Protein AF-A0A134A0D4-F1 (afdb_monomer)

Organism: NCBI:txid1379

Sequence (95 aa):
MISEKFKEYIFIDEENDIIKGRMVRYRFPNGYGASVIEGEDSYGLELLVLEFSESDYGDTATEFTDDVMGFIDDEELDEILERISRLGEDGKEDS

Foldseek 3Di:
DDQPVQNVQWPDWDQDPVQQWIWTWGAAPQQKTWIWIAHPNFLGIKIFIFGRPPHPRGDGPCQQDVDIDGPDDNVSVVVVRVQRNQQHPNGDRDD

Secondary structure (DSSP, 8-state):
---STTGGGEEEEEEETTTTEEEEEEE-TTSEEEEEEEETTSSSSEEEEEE-SS-TT-EE-TTT-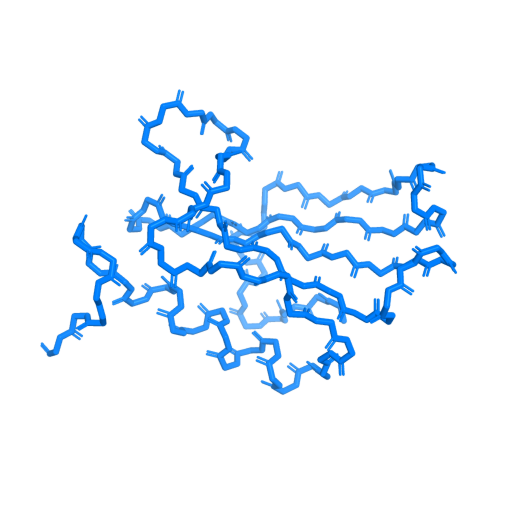SS-B-S--HHHHHHHHHHHTTB-TTSSBP-

Mean predicted aligned error: 4.56 Å

pLDDT: mean 88.36, std 11.0, range [56.12, 98.0]

Nearest PDB structures (foldseek):
  6icp-assembly1_B  TM=6.583E-01  e=6.231E+00  Pseudomonas putida
  5efv-assembly1_C  TM=5.276E-01  e=7.886E+00  Dubowvirus dv11
  6icp-assembly1_A-2  TM=5.247E-01  e=9.980E+00  Pseudomonas putida

Solvent-accessible surface area (backbone atoms only — not comparable to full-atom values): 5369 Å² total; per-residue (Å²): 128,81,50,79,91,53,50,87,32,51,80,43,80,44,79,35,80,88,3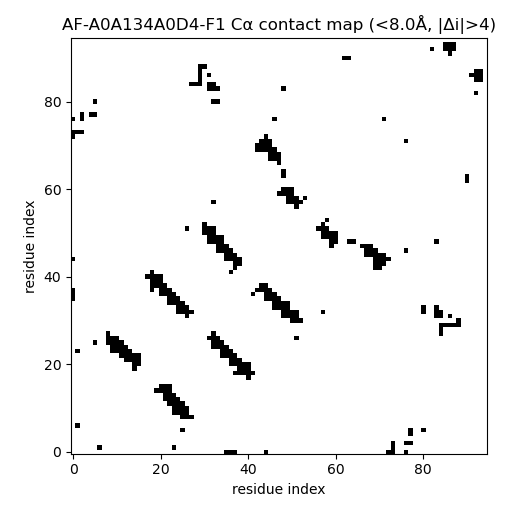7,57,28,41,39,38,29,38,54,41,95,63,42,28,28,33,44,33,37,39,29,80,73,44,59,46,36,28,41,35,55,24,30,46,87,90,35,98,86,42,43,76,35,63,91,73,46,92,63,73,47,54,62,50,51,66,67,54,47,47,54,50,53,53,50,50,64,39,28,38,95,84,63,41,72,67,127

Structure (mmCIF, N/CA/C/O backbone):
data_AF-A0A134A0D4-F1
#
_entry.id   AF-A0A134A0D4-F1
#
loop_
_atom_site.group_PDB
_atom_site.id
_atom_site.type_symbol
_atom_site.label_atom_id
_atom_site.label_alt_id
_atom_site.label_comp_id
_atom_site.label_asym_id
_atom_site.label_entity_id
_atom_site.label_seq_id
_atom_site.pdbx_PDB_ins_code
_atom_site.Cartn_x
_atom_site.Cartn_y
_atom_site.Cartn_z
_atom_site.occupancy
_atom_site.B_iso_or_equiv
_atom_site.auth_seq_id
_atom_site.auth_comp_id
_atom_site.auth_asym_id
_atom_site.auth_atom_id
_atom_site.pdbx_PDB_model_num
ATOM 1 N N . MET A 1 1 ? 2.588 -9.205 -3.862 1.00 84.81 1 MET A N 1
ATOM 2 C CA . MET A 1 1 ? 2.283 -7.810 -4.302 1.00 84.81 1 MET A CA 1
ATOM 3 C C . MET A 1 1 ? 0.833 -7.382 -4.065 1.00 84.81 1 MET A C 1
ATOM 5 O O . MET A 1 1 ? 0.625 -6.277 -3.579 1.00 84.81 1 MET A O 1
ATOM 9 N N . ILE A 1 2 ? -0.181 -8.170 -4.448 1.00 91.88 2 ILE A N 1
ATOM 10 C CA . ILE A 1 2 ? -1.588 -7.816 -4.182 1.00 91.88 2 ILE A CA 1
ATOM 11 C C . ILE A 1 2 ? -2.078 -8.557 -2.943 1.00 91.88 2 ILE A C 1
ATOM 13 O O . ILE A 1 2 ? -1.959 -9.777 -2.877 1.00 91.88 2 ILE A O 1
ATOM 17 N N . SER A 1 3 ? -2.693 -7.823 -2.019 1.00 95.06 3 SER A N 1
ATOM 18 C CA . SER A 1 3 ? -3.466 -8.404 -0.930 1.00 95.06 3 SER A CA 1
ATOM 19 C C . SER A 1 3 ? -4.841 -8.824 -1.443 1.00 95.06 3 SER A C 1
ATOM 21 O O . SER A 1 3 ? -5.669 -7.987 -1.812 1.00 95.06 3 SER A O 1
ATOM 23 N N . GLU A 1 4 ? -5.125 -10.127 -1.442 1.00 95.75 4 GLU A N 1
ATOM 24 C CA . GLU A 1 4 ? -6.468 -10.618 -1.776 1.00 95.75 4 GLU A CA 1
ATOM 25 C C . GLU A 1 4 ? -7.496 -10.244 -0.693 1.00 95.75 4 GLU A C 1
ATOM 27 O O . GLU A 1 4 ? -8.673 -10.069 -1.009 1.00 95.75 4 GLU A O 1
ATOM 32 N N . LYS A 1 5 ? -7.056 -10.050 0.560 1.00 96.19 5 LYS A N 1
ATOM 33 C CA . LYS A 1 5 ? -7.898 -9.593 1.678 1.00 96.19 5 LYS A CA 1
ATOM 34 C C . LYS A 1 5 ? -8.420 -8.173 1.460 1.00 96.19 5 LYS A C 1
ATOM 36 O O . LYS A 1 5 ? -9.565 -7.892 1.802 1.00 96.19 5 LYS A O 1
ATOM 41 N N . PHE A 1 6 ? -7.606 -7.296 0.873 1.00 97.50 6 PHE A N 1
ATOM 42 C CA . PHE A 1 6 ? -7.929 -5.877 0.690 1.00 97.50 6 PHE A CA 1
ATOM 43 C C . PHE A 1 6 ? -8.176 -5.476 -0.768 1.00 97.50 6 PHE A C 1
ATOM 45 O O . PHE A 1 6 ? -8.202 -4.291 -1.098 1.00 97.50 6 PHE A O 1
ATOM 52 N N . LYS A 1 7 ? -8.412 -6.449 -1.649 1.00 97.12 7 LYS A N 1
ATOM 53 C CA . LYS A 1 7 ? -8.588 -6.233 -3.091 1.00 97.12 7 LYS A CA 1
ATOM 54 C C . LYS A 1 7 ? -9.700 -5.247 -3.453 1.00 97.12 7 LYS A C 1
ATOM 56 O O . LYS A 1 7 ? -9.588 -4.543 -4.449 1.00 97.12 7 LYS A O 1
ATOM 61 N N . GLU A 1 8 ? -10.766 -5.182 -2.657 1.00 98.00 8 GLU A N 1
ATOM 62 C CA . GLU A 1 8 ? -11.882 -4.250 -2.882 1.00 98.00 8 GLU A CA 1
ATOM 63 C C . GLU A 1 8 ? -11.505 -2.775 -2.679 1.00 98.00 8 GLU A C 1
ATOM 65 O O . GLU A 1 8 ? -12.190 -1.894 -3.193 1.00 98.00 8 GLU A O 1
ATOM 70 N N . TYR A 1 9 ? -10.406 -2.511 -1.969 1.00 97.56 9 TYR A N 1
ATOM 71 C CA . TYR A 1 9 ? -9.899 -1.166 -1.697 1.00 97.56 9 TYR A CA 1
ATOM 72 C C . TYR A 1 9 ? -8.892 -0.690 -2.748 1.00 97.56 9 TYR A C 1
ATOM 74 O O . TYR A 1 9 ? -8.400 0.436 -2.658 1.00 97.56 9 TYR A O 1
ATOM 82 N N . ILE A 1 10 ? -8.572 -1.526 -3.741 1.00 97.88 10 ILE A N 1
ATOM 83 C CA . ILE A 1 10 ? -7.696 -1.149 -4.848 1.00 97.88 10 ILE A CA 1
ATOM 84 C C . ILE A 1 10 ? -8.439 -0.180 -5.763 1.00 97.88 10 ILE A C 1
ATOM 86 O O . ILE A 1 10 ? -9.506 -0.496 -6.291 1.00 97.88 10 ILE A O 1
ATOM 90 N N . PHE A 1 11 ? -7.840 0.985 -5.995 1.00 96.38 11 PHE A N 1
ATOM 91 C CA . PHE A 1 11 ? -8.368 1.983 -6.931 1.00 96.38 11 PHE A CA 1
ATOM 92 C C . PHE A 1 11 ? -7.392 2.322 -8.065 1.00 96.38 11 PHE A C 1
ATOM 94 O O . PHE A 1 11 ? -7.814 2.879 -9.077 1.00 96.38 11 PHE A O 1
ATOM 101 N N . ILE A 1 12 ? -6.114 1.952 -7.924 1.00 96.31 12 ILE A N 1
ATOM 102 C CA . ILE A 1 12 ? -5.102 2.001 -8.985 1.00 96.31 12 ILE A CA 1
ATOM 103 C C . ILE A 1 12 ? -4.372 0.664 -9.015 1.00 96.31 12 ILE A C 1
ATOM 105 O O . ILE A 1 12 ? -3.962 0.152 -7.974 1.00 96.31 12 ILE A O 1
ATOM 109 N N . ASP A 1 13 ? -4.208 0.129 -10.217 1.00 96.88 13 ASP A N 1
ATOM 110 C CA . ASP A 1 13 ? -3.468 -1.092 -10.504 1.00 96.88 13 ASP A CA 1
ATOM 111 C C . ASP A 1 13 ? -2.906 -0.975 -11.925 1.00 96.88 13 ASP A C 1
ATOM 113 O O . ASP A 1 13 ? -3.636 -1.135 -12.906 1.00 96.88 13 ASP A O 1
ATOM 117 N N . GLU A 1 14 ? -1.633 -0.599 -12.036 1.00 95.94 14 GLU A N 1
ATOM 118 C CA . GLU A 1 14 ? -1.010 -0.282 -13.320 1.00 95.94 14 GLU A CA 1
ATOM 119 C C . GLU A 1 14 ? 0.466 -0.677 -13.384 1.00 95.94 14 GLU A C 1
ATOM 121 O O . GLU A 1 14 ? 1.167 -0.765 -12.373 1.00 95.94 14 GLU A O 1
ATOM 126 N N . GLU A 1 15 ? 0.947 -0.908 -14.605 1.00 96.31 15 GLU A N 1
ATOM 127 C CA . GLU A 1 15 ? 2.380 -0.980 -14.875 1.00 96.31 15 GLU A CA 1
ATOM 128 C C . GLU A 1 15 ? 2.995 0.420 -14.786 1.00 96.31 15 GLU A C 1
ATOM 130 O O . GLU A 1 15 ? 2.382 1.417 -15.170 1.00 96.31 15 GLU A O 1
ATOM 135 N N . ASN A 1 16 ? 4.222 0.496 -14.283 1.00 92.81 16 ASN A N 1
ATOM 136 C CA . ASN A 1 16 ? 4.935 1.743 -14.088 1.00 92.81 16 ASN A CA 1
ATOM 137 C C . ASN A 1 16 ? 6.346 1.648 -14.681 1.00 92.81 16 ASN A C 1
ATOM 139 O O . ASN A 1 16 ? 7.188 0.874 -14.220 1.00 92.81 16 ASN A O 1
ATOM 143 N N . ASP A 1 17 ? 6.602 2.475 -15.696 1.00 92.88 17 ASP A N 1
ATOM 144 C CA . ASP A 1 17 ? 7.866 2.489 -16.440 1.00 92.88 17 ASP A CA 1
ATOM 145 C C . ASP A 1 17 ? 9.063 2.962 -15.603 1.00 92.88 17 ASP A C 1
ATOM 147 O O . ASP A 1 17 ? 10.197 2.578 -15.888 1.00 92.88 17 ASP A O 1
ATOM 151 N N . ILE A 1 18 ? 8.840 3.797 -14.579 1.00 88.62 18 ILE A N 1
ATOM 152 C CA . ILE A 1 18 ? 9.924 4.362 -13.758 1.00 88.62 18 ILE A CA 1
ATOM 153 C C . ILE A 1 18 ? 10.570 3.265 -12.917 1.00 88.62 18 ILE A C 1
ATOM 155 O O . ILE A 1 18 ? 11.792 3.199 -12.841 1.00 88.62 18 ILE A O 1
ATOM 159 N N . ILE A 1 19 ? 9.750 2.402 -12.316 1.00 90.06 19 ILE A N 1
ATOM 160 C CA . ILE A 1 19 ? 10.218 1.272 -11.502 1.00 90.06 19 ILE A CA 1
ATOM 161 C C . ILE A 1 19 ? 10.399 -0.015 -12.320 1.00 90.06 19 ILE A C 1
ATOM 163 O O . ILE A 1 19 ? 10.825 -1.026 -11.766 1.00 90.06 19 ILE A O 1
ATOM 167 N N . LYS A 1 20 ? 10.047 0.006 -13.617 1.00 94.19 20 LYS A N 1
ATOM 168 C CA . LYS A 1 20 ? 9.951 -1.171 -14.500 1.00 94.19 20 LYS A CA 1
ATOM 169 C C . LYS A 1 20 ? 9.213 -2.324 -13.823 1.00 94.19 20 LYS A C 1
ATOM 171 O O . LYS A 1 20 ? 9.741 -3.419 -13.633 1.00 94.19 20 LYS A O 1
ATOM 176 N N . GLY A 1 21 ? 8.002 -2.030 -13.381 1.00 94.88 21 GLY A N 1
ATOM 177 C CA . GLY A 1 21 ? 7.260 -2.915 -12.502 1.00 94.88 21 GLY A CA 1
ATOM 178 C C . GLY A 1 21 ? 5.796 -2.547 -12.441 1.00 94.88 21 GLY A C 1
ATOM 179 O O . GLY A 1 21 ? 5.254 -1.940 -13.363 1.00 94.88 21 GLY A O 1
ATOM 180 N N . ARG A 1 22 ? 5.150 -2.904 -11.340 1.00 95.88 22 ARG A N 1
ATOM 181 C CA . ARG A 1 22 ? 3.729 -2.654 -11.123 1.00 95.88 22 ARG A CA 1
ATOM 182 C C . ARG A 1 22 ? 3.521 -1.882 -9.831 1.00 95.88 22 ARG A C 1
ATOM 184 O O . ARG A 1 22 ? 4.238 -2.075 -8.852 1.00 95.88 22 ARG A O 1
ATOM 191 N N . MET A 1 23 ? 2.538 -0.993 -9.867 1.00 95.75 23 MET A N 1
ATOM 192 C CA . MET A 1 23 ? 2.088 -0.180 -8.749 1.00 95.75 23 MET A CA 1
ATOM 193 C C . MET A 1 23 ? 0.622 -0.488 -8.468 1.00 95.75 23 MET A C 1
ATOM 195 O O . MET A 1 23 ? -0.212 -0.483 -9.372 1.00 95.75 23 MET A O 1
ATOM 199 N N . VAL A 1 24 ? 0.306 -0.708 -7.197 1.00 97.00 24 VAL A N 1
ATOM 200 C CA . VAL A 1 24 ? -1.051 -0.921 -6.701 1.00 97.00 24 VAL A CA 1
ATOM 201 C C . VAL A 1 24 ? -1.310 0.079 -5.586 1.00 97.00 24 VAL A C 1
ATO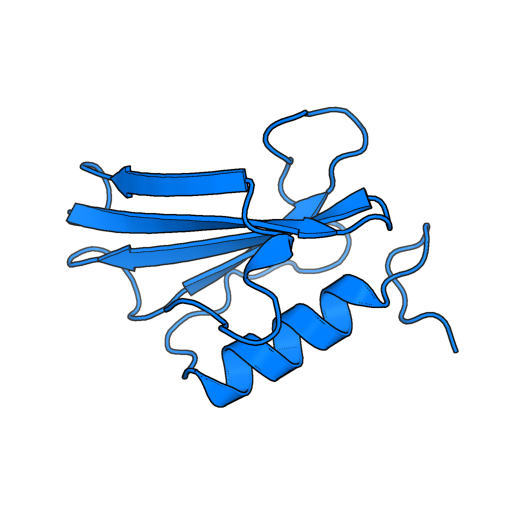M 203 O O . VAL A 1 24 ? -0.509 0.187 -4.659 1.00 97.00 24 VAL A O 1
ATOM 206 N N . ARG A 1 25 ? -2.425 0.811 -5.649 1.00 96.94 25 ARG A N 1
ATOM 207 C CA . ARG A 1 25 ? -2.839 1.698 -4.555 1.00 96.94 25 ARG A CA 1
ATOM 208 C C . ARG A 1 25 ? -4.143 1.256 -3.926 1.00 96.94 25 ARG A C 1
ATOM 210 O O . ARG A 1 25 ? -5.138 1.035 -4.619 1.00 96.94 25 ARG A O 1
ATOM 217 N N . TYR A 1 26 ? -4.120 1.211 -2.601 1.00 97.44 26 TYR A N 1
ATOM 218 C CA . TYR A 1 26 ? -5.258 0.928 -1.740 1.00 97.44 26 TYR A CA 1
ATOM 219 C C . TYR A 1 26 ? -5.752 2.233 -1.124 1.00 97.44 26 TYR A C 1
ATOM 221 O O . TYR A 1 26 ? -4.936 3.067 -0.728 1.00 97.44 26 TYR A O 1
ATOM 229 N N . ARG A 1 27 ? -7.070 2.402 -1.019 1.00 97.06 27 ARG A N 1
ATOM 230 C CA . ARG A 1 27 ? -7.712 3.512 -0.306 1.00 97.06 27 ARG A CA 1
ATOM 231 C C . ARG A 1 27 ? -8.792 2.963 0.615 1.00 97.06 27 ARG A C 1
ATOM 233 O O . ARG A 1 27 ? -9.772 2.383 0.152 1.00 97.06 27 ARG A O 1
ATOM 240 N N . PHE A 1 28 ? -8.619 3.167 1.912 1.00 96.00 28 PHE A N 1
ATOM 241 C CA . PHE A 1 28 ? -9.563 2.746 2.936 1.00 96.00 28 PHE A CA 1
ATOM 242 C C . PHE A 1 28 ? -10.554 3.870 3.289 1.00 96.00 28 PHE A C 1
ATOM 244 O O . PHE A 1 28 ? -10.281 5.053 3.058 1.00 96.00 28 PHE A O 1
ATOM 251 N N . PRO A 1 29 ? -11.721 3.534 3.875 1.00 94.62 29 PRO A N 1
ATOM 252 C CA . PRO A 1 29 ? -12.734 4.523 4.247 1.00 94.62 29 PRO A CA 1
ATOM 253 C C . PRO A 1 29 ? -12.304 5.496 5.35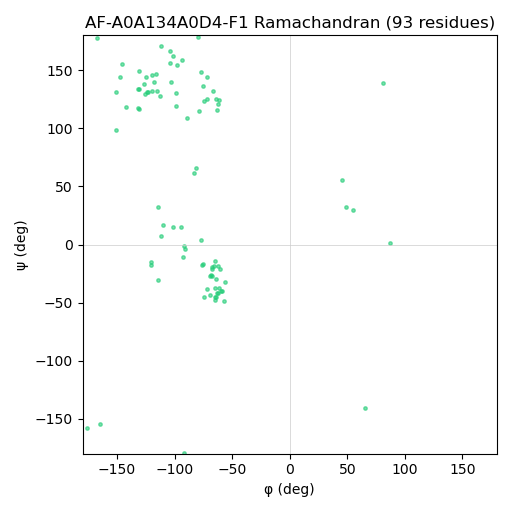1 1.00 94.62 29 PRO A C 1
ATOM 255 O O . PRO A 1 29 ? -12.928 6.543 5.496 1.00 94.62 29 PRO A O 1
ATOM 258 N N . ASN A 1 30 ? -11.264 5.164 6.121 1.00 92.44 30 ASN A N 1
ATOM 259 C CA . ASN A 1 30 ? -10.722 6.004 7.193 1.00 92.44 30 ASN A CA 1
ATOM 260 C C . ASN A 1 30 ? -9.854 7.170 6.682 1.00 92.44 30 ASN A C 1
ATOM 262 O O . ASN A 1 30 ? -9.279 7.891 7.486 1.00 92.44 30 ASN A O 1
ATOM 266 N N . GLY A 1 31 ? -9.742 7.356 5.363 1.00 92.88 31 GLY A N 1
ATOM 267 C CA . GLY A 1 31 ? -8.943 8.431 4.774 1.00 92.88 31 GLY A CA 1
ATOM 268 C C . GLY A 1 31 ? -7.473 8.075 4.562 1.00 92.88 31 GLY A C 1
ATOM 269 O O . GLY A 1 31 ? -6.745 8.899 4.019 1.00 92.88 31 GLY A O 1
ATOM 270 N N . TYR A 1 32 ? -7.052 6.852 4.898 1.00 93.81 32 TYR A N 1
ATOM 271 C CA . TYR A 1 32 ? -5.694 6.360 4.673 1.00 93.81 32 TYR A CA 1
ATOM 272 C C . TYR A 1 32 ? -5.645 5.251 3.627 1.00 93.81 32 TYR A C 1
ATOM 274 O O . TYR A 1 32 ? -6.658 4.715 3.177 1.00 93.81 32 TYR A O 1
ATOM 282 N N . GLY A 1 33 ? -4.438 4.886 3.225 1.00 95.12 33 GLY A N 1
ATOM 283 C CA . GLY A 1 33 ? -4.198 3.780 2.319 1.00 95.12 33 GLY A CA 1
ATOM 284 C C . GLY A 1 33 ? -2.717 3.536 2.110 1.00 95.12 33 GLY A C 1
ATOM 285 O O . GLY A 1 33 ? -1.889 3.918 2.936 1.00 95.12 33 GLY A O 1
ATOM 286 N N . ALA A 1 34 ? -2.380 2.887 1.003 1.00 95.50 34 ALA A N 1
ATOM 287 C CA . ALA A 1 34 ? -1.000 2.543 0.702 1.00 95.50 34 ALA A CA 1
ATOM 288 C C . ALA A 1 34 ? -0.729 2.557 -0.800 1.00 95.50 34 ALA A C 1
ATOM 290 O O . ALA A 1 34 ? -1.579 2.140 -1.588 1.00 95.50 34 ALA A O 1
ATOM 291 N N . SER A 1 35 ? 0.475 2.980 -1.179 1.00 95.19 35 SER A N 1
ATOM 292 C CA . SER A 1 35 ? 1.075 2.704 -2.481 1.00 95.19 35 SER A CA 1
ATOM 293 C C . SER A 1 35 ? 2.028 1.529 -2.328 1.00 95.19 35 SER A C 1
ATOM 295 O O . SER A 1 35 ? 2.999 1.622 -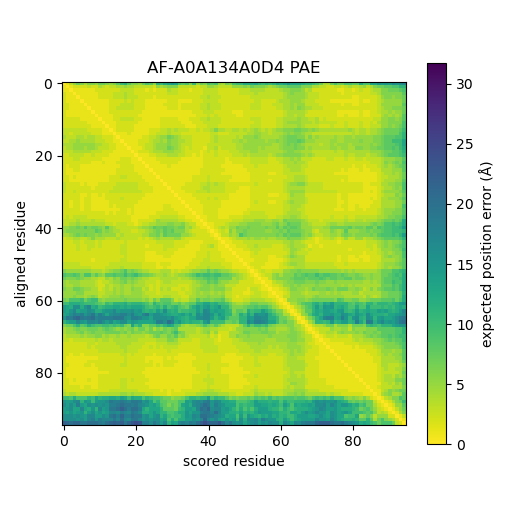1.584 1.00 95.19 35 SER A O 1
ATOM 297 N N . VAL A 1 36 ? 1.755 0.447 -3.045 1.00 95.94 36 VAL A N 1
ATOM 298 C CA . VAL A 1 36 ? 2.554 -0.777 -3.055 1.00 95.94 36 VAL A CA 1
ATOM 299 C C . VAL A 1 36 ? 3.190 -0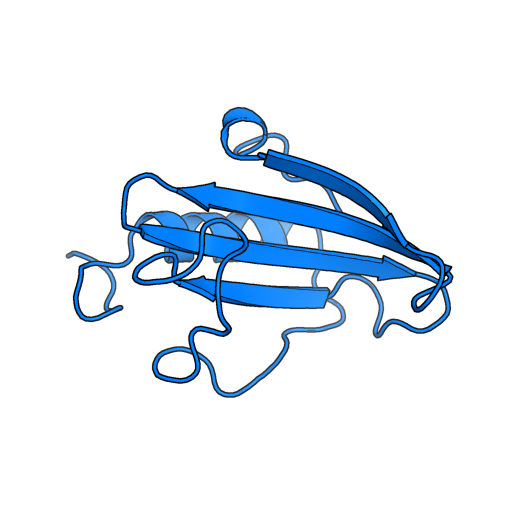.921 -4.427 1.00 95.94 36 VAL A C 1
ATOM 301 O O . VAL A 1 36 ? 2.492 -0.838 -5.438 1.00 95.94 36 VAL A O 1
ATOM 304 N N . ILE A 1 37 ? 4.503 -1.108 -4.479 1.00 95.25 37 ILE A N 1
ATOM 305 C CA . ILE A 1 37 ? 5.247 -1.241 -5.731 1.00 95.25 37 ILE A CA 1
ATOM 306 C C . ILE A 1 37 ? 6.159 -2.460 -5.700 1.00 95.25 37 ILE A C 1
ATOM 308 O O . ILE A 1 37 ? 6.679 -2.831 -4.656 1.00 95.25 37 ILE A O 1
ATOM 312 N N . GLU A 1 38 ? 6.383 -3.060 -6.860 1.00 95.31 38 GLU A N 1
ATOM 313 C CA . GLU A 1 38 ? 7.460 -4.029 -7.065 1.00 95.31 38 GLU A CA 1
ATOM 314 C C . GLU A 1 38 ? 7.894 -3.964 -8.533 1.00 95.31 38 GLU A C 1
ATOM 316 O O . GLU A 1 38 ? 7.060 -3.957 -9.445 1.00 95.31 38 GLU A O 1
ATOM 321 N N . GLY A 1 39 ? 9.201 -3.871 -8.761 1.00 93.38 39 GLY A N 1
ATOM 322 C CA . GLY A 1 39 ? 9.809 -3.704 -10.074 1.00 93.38 39 GLY A CA 1
ATOM 323 C C . GLY A 1 39 ? 11.316 -3.942 -10.051 1.00 93.38 39 GLY A C 1
ATOM 324 O O . GLY A 1 39 ? 11.908 -4.211 -9.010 1.00 93.38 39 GLY A O 1
ATOM 325 N N . GLU A 1 40 ? 11.961 -3.865 -11.214 1.00 91.75 40 GLU A N 1
ATOM 326 C CA . GLU A 1 40 ? 13.410 -4.106 -11.312 1.00 91.75 40 GLU A CA 1
ATOM 327 C C . GLU A 1 40 ? 14.245 -3.077 -10.534 1.00 91.75 40 GLU A C 1
ATOM 329 O O . GLU A 1 40 ? 15.332 -3.402 -10.059 1.00 91.75 40 GLU A O 1
ATOM 334 N N . ASP A 1 41 ? 13.737 -1.848 -10.414 1.00 86.12 41 ASP A N 1
ATOM 335 C CA . ASP A 1 41 ? 14.411 -0.736 -9.737 1.00 86.12 41 ASP A CA 1
ATOM 336 C C . ASP A 1 41 ? 13.860 -0.487 -8.309 1.00 86.12 41 ASP A C 1
ATOM 338 O O . ASP A 1 41 ? 14.124 0.567 -7.729 1.00 86.12 41 ASP A O 1
ATOM 342 N N . SER A 1 42 ? 13.101 -1.440 -7.742 1.00 84.62 42 SER A N 1
ATOM 343 C CA . SER A 1 42 ? 12.551 -1.389 -6.377 1.00 84.62 42 SER A CA 1
ATOM 344 C C . SER A 1 42 ? 13.361 -2.241 -5.389 1.00 84.62 42 SER A C 1
ATOM 346 O O . SER A 1 42 ? 14.111 -3.147 -5.765 1.00 84.62 42 SER A O 1
ATOM 348 N N . TYR A 1 43 ? 13.188 -1.999 -4.091 1.00 83.31 43 TYR A N 1
ATOM 349 C CA . TYR A 1 43 ? 13.728 -2.857 -3.029 1.00 83.31 43 TYR A CA 1
ATOM 350 C C . TYR A 1 43 ? 12.811 -4.059 -2.764 1.00 83.31 43 TYR A C 1
ATOM 352 O O . TYR A 1 43 ? 12.266 -4.216 -1.676 1.00 83.31 43 TYR A O 1
ATOM 360 N N . GLY A 1 44 ? 12.610 -4.911 -3.775 1.00 90.38 44 GLY A N 1
ATOM 361 C CA . GLY A 1 44 ? 11.588 -5.960 -3.719 1.00 90.38 44 GLY A CA 1
ATOM 362 C C . GLY A 1 44 ? 10.185 -5.353 -3.661 1.00 90.38 44 GLY A C 1
ATOM 363 O O . GLY A 1 44 ? 9.923 -4.352 -4.329 1.00 90.38 44 GLY A O 1
ATOM 364 N N . LEU A 1 45 ? 9.289 -5.942 -2.870 1.00 93.19 45 LEU A N 1
ATOM 365 C CA . LEU A 1 45 ? 7.991 -5.339 -2.590 1.00 93.19 45 LEU A CA 1
ATOM 366 C C . LEU A 1 45 ? 8.170 -4.176 -1.611 1.00 93.19 45 LEU A C 1
ATOM 368 O O . LEU A 1 45 ? 8.714 -4.358 -0.521 1.00 93.19 45 LEU A O 1
ATOM 372 N N . GLU A 1 46 ? 7.720 -2.989 -2.009 1.00 93.62 46 GLU A N 1
ATOM 373 C CA . GLU A 1 46 ? 7.788 -1.777 -1.197 1.00 93.62 46 GLU A CA 1
ATOM 374 C C . GLU A 1 46 ? 6.397 -1.212 -0.920 1.00 93.62 46 GLU A C 1
ATOM 376 O O . GLU A 1 46 ? 5.509 -1.273 -1.774 1.00 93.62 46 GLU A O 1
ATOM 381 N N . LEU A 1 47 ? 6.220 -0.619 0.260 1.00 93.75 47 LEU A N 1
ATOM 382 C CA . LEU A 1 47 ? 4.983 0.017 0.692 1.00 93.75 47 LEU A CA 1
ATOM 383 C C . LEU A 1 47 ? 5.250 1.417 1.250 1.00 93.75 47 LEU A C 1
ATOM 385 O O . LEU A 1 47 ? 6.127 1.620 2.090 1.00 93.75 47 LEU A O 1
ATOM 389 N N . LEU A 1 48 ? 4.426 2.370 0.815 1.00 93.25 48 LEU A N 1
ATOM 390 C CA . LEU A 1 48 ? 4.345 3.724 1.356 1.00 93.25 48 LEU A CA 1
ATOM 391 C C . LEU A 1 48 ? 2.918 4.022 1.823 1.00 93.25 48 LEU A C 1
ATOM 393 O O . LEU A 1 48 ? 1.971 3.800 1.067 1.00 93.25 48 LEU A O 1
ATOM 397 N N . VAL A 1 49 ? 2.757 4.548 3.039 1.00 93.62 49 VAL A N 1
ATOM 398 C CA . VAL A 1 49 ? 1.444 4.943 3.574 1.00 93.62 49 VAL A CA 1
ATOM 399 C C . VAL A 1 49 ? 0.978 6.247 2.930 1.00 93.62 49 VAL A C 1
ATOM 401 O O . VAL A 1 49 ? 1.750 7.197 2.778 1.00 93.62 49 VAL A O 1
ATOM 404 N N . LEU A 1 50 ? -0.299 6.285 2.557 1.00 93.50 50 LEU A N 1
ATOM 405 C CA . LEU A 1 50 ? -0.950 7.432 1.933 1.00 93.50 50 LEU A CA 1
ATOM 406 C C . LEU A 1 50 ? -2.059 7.993 2.822 1.00 93.50 50 LEU A C 1
ATOM 408 O O . LEU A 1 50 ? -2.772 7.232 3.478 1.00 93.50 50 LEU A O 1
ATOM 412 N N . GLU A 1 51 ? -2.250 9.305 2.761 1.00 92.81 51 GLU A N 1
ATOM 413 C CA . GLU A 1 51 ? -3.387 10.032 3.322 1.00 92.81 51 GLU A CA 1
ATOM 414 C C . GLU A 1 51 ? -4.170 10.723 2.196 1.00 92.81 51 GLU A C 1
ATOM 416 O O . GLU A 1 51 ? -3.594 11.260 1.251 1.00 92.81 51 GLU A O 1
ATOM 421 N N . PHE A 1 52 ? -5.498 10.704 2.282 1.00 92.31 52 PHE A N 1
ATOM 422 C CA . PHE A 1 52 ? -6.422 11.191 1.254 1.00 92.31 52 PHE A CA 1
ATOM 423 C C . PHE A 1 52 ? -7.237 12.410 1.716 1.00 92.31 52 PHE A C 1
ATOM 425 O O . PHE A 1 52 ? -8.399 12.559 1.326 1.00 92.31 52 PHE A O 1
ATOM 432 N N . SER A 1 53 ? -6.660 13.267 2.562 1.00 86.31 53 SER A N 1
ATOM 433 C CA . SER A 1 53 ? -7.316 14.480 3.072 1.00 86.31 53 SER A CA 1
ATOM 434 C C . SER A 1 53 ? -7.448 15.578 2.010 1.00 86.31 53 SER A C 1
ATOM 436 O O . SER A 1 53 ? -8.497 16.220 1.929 1.00 86.31 53 SER A O 1
ATOM 438 N N . GLU A 1 54 ? -6.436 15.754 1.153 1.00 84.44 54 GLU A N 1
ATOM 439 C CA . GLU A 1 54 ? -6.413 16.802 0.115 1.00 84.44 54 GLU A CA 1
ATOM 440 C C . GLU A 1 54 ? -6.294 16.271 -1.329 1.00 84.44 54 GLU A C 1
ATOM 442 O O . GLU A 1 54 ? -6.624 16.988 -2.277 1.00 84.44 54 GLU A O 1
ATOM 447 N N . SER A 1 55 ? -5.874 15.014 -1.514 1.00 88.19 55 SER A N 1
ATOM 448 C CA . SER A 1 55 ? -5.582 14.412 -2.822 1.00 88.19 55 SER A CA 1
ATOM 449 C C . SER A 1 55 ? -6.388 13.138 -3.073 1.00 88.19 55 SER A C 1
ATOM 451 O O . SER A 1 55 ? -6.378 12.204 -2.273 1.00 88.19 55 SER A O 1
ATOM 453 N N . ASP A 1 56 ? -7.024 13.045 -4.245 1.00 86.62 56 ASP A N 1
ATOM 454 C CA . ASP A 1 56 ? -7.695 11.817 -4.699 1.00 86.62 56 ASP A CA 1
ATOM 455 C C . ASP A 1 56 ? -6.718 10.673 -5.005 1.00 86.62 56 ASP A C 1
ATOM 457 O O . ASP A 1 56 ? -7.109 9.504 -5.000 1.00 86.62 56 ASP A O 1
ATOM 461 N N . TYR A 1 57 ? -5.449 11.007 -5.254 1.00 87.31 57 TYR A N 1
ATOM 462 C CA . TYR A 1 57 ? -4.372 10.051 -5.507 1.00 87.31 57 TYR A CA 1
ATOM 463 C C . TYR A 1 57 ? -3.609 9.660 -4.234 1.00 87.31 57 TYR A C 1
ATOM 465 O O . TYR A 1 57 ? -2.847 8.689 -4.277 1.00 87.31 57 TYR A O 1
ATOM 473 N N . GLY A 1 58 ? -3.851 10.369 -3.129 1.00 89.50 58 GLY A N 1
ATOM 474 C CA . GLY A 1 58 ? -3.155 10.226 -1.858 1.00 89.50 58 GLY A CA 1
ATOM 475 C C . GLY A 1 58 ? -1.818 10.966 -1.843 1.00 89.50 58 GLY A C 1
ATOM 476 O O . GLY A 1 58 ? -1.072 10.933 -2.825 1.00 89.50 58 GLY A O 1
ATOM 477 N N . ASP A 1 59 ? -1.527 11.618 -0.724 1.00 89.69 59 ASP A N 1
ATOM 478 C CA . ASP A 1 59 ? -0.227 12.209 -0.410 1.00 89.69 59 ASP A CA 1
ATOM 479 C C . ASP A 1 59 ? 0.507 11.334 0.607 1.00 89.69 59 ASP A C 1
ATOM 481 O O . ASP A 1 59 ? -0.108 10.549 1.332 1.00 89.69 59 ASP A O 1
ATOM 485 N N . THR A 1 60 ? 1.836 11.428 0.649 1.00 87.50 60 THR A N 1
ATOM 486 C CA . THR A 1 60 ? 2.627 10.661 1.614 1.00 87.50 60 THR A CA 1
ATOM 487 C C . THR A 1 60 ? 2.248 11.061 3.032 1.00 87.50 60 THR A C 1
ATOM 489 O O . THR A 1 60 ? 2.374 12.228 3.401 1.00 87.50 60 THR A O 1
ATOM 492 N N . ALA A 1 61 ? 1.860 10.082 3.844 1.00 83.19 61 ALA A N 1
ATOM 493 C CA . ALA A 1 61 ? 1.449 10.308 5.223 1.00 83.19 61 ALA A CA 1
ATOM 494 C C . ALA A 1 61 ? 2.681 10.432 6.150 1.00 83.19 61 ALA A C 1
ATOM 496 O O . ALA A 1 61 ? 2.946 9.580 7.002 1.00 83.19 61 ALA A O 1
ATOM 497 N N . THR A 1 62 ? 3.477 11.492 5.949 1.00 72.12 62 THR A N 1
ATOM 498 C CA . THR A 1 62 ? 4.786 11.703 6.605 1.00 72.12 62 THR A CA 1
ATOM 499 C C . THR A 1 62 ? 4.702 11.817 8.125 1.00 72.12 62 THR A C 1
ATOM 501 O O . THR A 1 62 ? 5.707 11.676 8.809 1.00 72.12 62 THR A O 1
ATOM 504 N N . GLU A 1 63 ? 3.515 12.090 8.664 1.00 68.50 63 GLU A N 1
ATOM 505 C CA . GLU A 1 63 ? 3.280 12.217 10.105 1.00 68.50 63 GLU A CA 1
ATOM 506 C C . GLU A 1 63 ? 3.224 10.856 10.823 1.00 68.50 63 GLU A C 1
ATOM 508 O O . GLU A 1 63 ? 3.392 10.799 12.042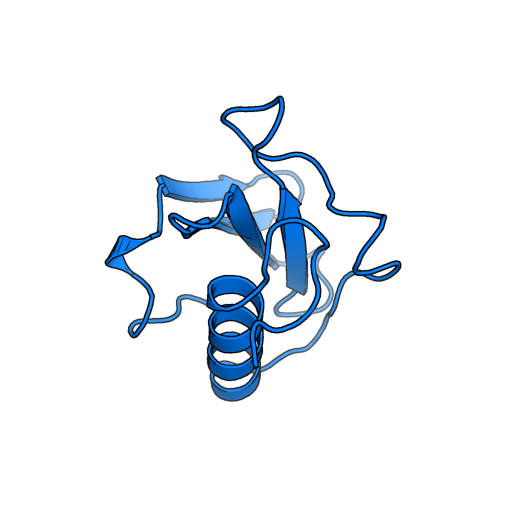 1.00 68.50 63 GLU A O 1
ATOM 513 N N . PHE A 1 64 ? 3.025 9.759 10.077 1.00 62.84 64 PHE A N 1
ATOM 514 C CA . PHE A 1 64 ? 2.822 8.413 10.629 1.00 62.84 64 PHE A CA 1
ATOM 515 C C . PHE A 1 64 ? 3.951 7.446 10.289 1.00 62.84 64 PHE A C 1
ATOM 517 O O . PHE A 1 64 ? 4.246 6.548 11.081 1.00 62.84 64 PHE A O 1
ATOM 524 N N . THR A 1 65 ? 4.608 7.628 9.141 1.00 63.12 65 THR A N 1
ATOM 525 C CA . THR A 1 65 ? 5.752 6.805 8.738 1.00 63.12 65 THR A CA 1
ATOM 526 C C . THR A 1 65 ? 6.806 7.663 8.043 1.00 63.12 65 THR A C 1
ATOM 528 O O . THR A 1 65 ? 6.539 8.225 6.982 1.00 63.12 65 THR A O 1
ATOM 531 N N . ASP A 1 66 ? 8.010 7.730 8.612 1.00 57.03 66 ASP A N 1
ATOM 532 C CA . ASP A 1 66 ? 9.163 8.400 7.986 1.00 57.03 66 ASP A CA 1
ATOM 533 C C . ASP A 1 66 ? 9.779 7.570 6.838 1.00 57.03 66 ASP A C 1
ATOM 535 O O . ASP A 1 66 ? 10.508 8.116 6.014 1.00 57.03 66 ASP A O 1
ATOM 539 N N . ASP A 1 67 ? 9.482 6.264 6.754 1.00 63.72 67 ASP A N 1
ATOM 540 C CA . ASP A 1 67 ? 10.201 5.328 5.882 1.00 63.72 67 ASP A CA 1
ATOM 541 C C . ASP A 1 67 ? 9.294 4.518 4.946 1.00 63.72 67 ASP A C 1
ATOM 543 O O . ASP A 1 67 ? 8.255 3.981 5.340 1.00 63.72 67 ASP A O 1
ATOM 547 N N . VAL A 1 68 ? 9.760 4.380 3.702 1.00 78.25 68 VAL A N 1
ATOM 548 C CA . VAL A 1 68 ? 9.312 3.351 2.756 1.00 78.25 68 VAL A CA 1
ATOM 549 C C . VAL A 1 68 ? 9.700 1.986 3.329 1.00 78.25 68 VAL A C 1
ATOM 551 O O . VAL A 1 68 ? 10.870 1.746 3.632 1.00 78.25 68 VAL A O 1
ATOM 554 N N . MET A 1 69 ? 8.735 1.077 3.467 1.00 84.69 69 MET A N 1
ATOM 555 C CA . MET A 1 69 ? 9.003 -0.294 3.910 1.00 84.69 69 MET A CA 1
ATOM 556 C C . MET A 1 69 ? 9.303 -1.159 2.691 1.00 84.69 69 MET A C 1
ATOM 558 O O . MET A 1 69 ? 8.393 -1.419 1.912 1.00 84.69 69 MET A O 1
ATOM 562 N N . GLY A 1 70 ? 10.556 -1.578 2.513 1.00 86.00 70 GLY A N 1
ATOM 563 C CA . GLY A 1 70 ? 10.981 -2.458 1.418 1.00 86.00 70 GLY A CA 1
ATOM 564 C C . GLY A 1 70 ? 11.224 -3.903 1.852 1.00 86.00 70 GLY A C 1
ATOM 565 O O . GLY A 1 70 ? 11.367 -4.190 3.039 1.00 86.00 70 GLY A O 1
ATOM 566 N N . PHE A 1 71 ? 11.328 -4.796 0.869 1.00 89.12 71 PHE A N 1
ATOM 567 C CA . PHE A 1 71 ? 11.522 -6.242 1.014 1.00 89.12 71 PHE A CA 1
ATOM 568 C C . PHE A 1 71 ? 10.476 -6.943 1.889 1.00 89.12 71 PHE A C 1
ATOM 570 O O . PHE A 1 71 ? 10.799 -7.958 2.506 1.00 89.12 71 PHE A O 1
ATOM 577 N N . ILE A 1 72 ? 9.246 -6.425 1.923 1.00 92.69 72 ILE A N 1
ATOM 578 C CA . ILE A 1 72 ? 8.155 -7.064 2.667 1.00 92.69 72 ILE A CA 1
ATOM 579 C C . ILE A 1 72 ? 7.617 -8.276 1.898 1.00 92.69 72 ILE A C 1
ATOM 581 O O . ILE A 1 72 ? 7.628 -8.294 0.664 1.00 92.69 72 ILE A O 1
ATOM 585 N N . ASP A 1 73 ? 7.143 -9.298 2.599 1.00 93.19 73 ASP A N 1
ATOM 586 C CA . ASP A 1 73 ? 6.424 -10.416 1.982 1.00 93.19 73 ASP A CA 1
ATOM 587 C C . ASP A 1 73 ? 4.895 -10.202 1.944 1.00 93.19 73 ASP A C 1
ATOM 589 O O . ASP A 1 73 ? 4.375 -9.149 2.320 1.00 93.19 73 ASP A O 1
ATOM 593 N N . ASP A 1 74 ? 4.156 -11.177 1.403 1.00 91.25 74 ASP A N 1
ATOM 594 C CA . ASP A 1 74 ? 2.698 -11.074 1.268 1.00 91.25 74 ASP A CA 1
ATOM 595 C C . ASP A 1 74 ? 1.964 -11.129 2.630 1.00 91.25 74 ASP A C 1
ATOM 597 O O . ASP A 1 74 ? 0.878 -10.560 2.748 1.00 91.25 74 ASP A O 1
ATOM 601 N N . GLU A 1 75 ? 2.528 -11.783 3.654 1.00 93.38 75 GLU A N 1
ATOM 602 C CA . GLU A 1 75 ? 1.947 -11.826 5.007 1.00 93.38 75 GLU A CA 1
ATOM 603 C C . GLU A 1 75 ? 2.164 -10.481 5.711 1.00 93.38 75 GLU A C 1
ATOM 605 O O . GLU A 1 75 ? 1.212 -9.893 6.228 1.00 93.38 75 GLU A O 1
ATOM 610 N N . GLU A 1 76 ? 3.377 -9.931 5.626 1.00 93.94 76 GLU A N 1
ATOM 611 C CA . GLU A 1 76 ? 3.700 -8.589 6.121 1.00 93.94 76 GLU A CA 1
ATOM 612 C C . GLU A 1 76 ? 2.855 -7.511 5.431 1.00 93.94 76 GLU A C 1
ATOM 614 O O . GLU A 1 76 ? 2.358 -6.593 6.089 1.00 93.94 76 GLU A O 1
ATOM 619 N N . LEU A 1 77 ? 2.631 -7.629 4.117 1.00 95.19 77 LEU A N 1
ATOM 620 C CA . LEU A 1 77 ? 1.742 -6.735 3.378 1.00 95.19 77 LEU A CA 1
ATOM 621 C C . LEU A 1 77 ? 0.326 -6.732 3.974 1.00 95.19 77 LEU A C 1
ATOM 623 O O . LEU A 1 77 ? -0.238 -5.660 4.209 1.00 95.19 77 LEU A O 1
ATOM 627 N N . ASP A 1 78 ? -0.250 -7.909 4.217 1.00 95.81 78 ASP A N 1
ATOM 628 C CA . ASP A 1 78 ? -1.591 -8.039 4.791 1.00 95.81 78 ASP A CA 1
ATOM 629 C C . ASP A 1 78 ? -1.667 -7.443 6.204 1.00 95.81 78 ASP A C 1
ATOM 631 O O . ASP A 1 78 ? -2.635 -6.747 6.528 1.00 95.81 78 ASP A O 1
ATOM 635 N N . GLU A 1 79 ? -0.649 -7.666 7.037 1.00 94.12 79 GLU A N 1
ATOM 636 C CA . GLU A 1 79 ? -0.574 -7.097 8.385 1.00 94.12 79 GLU A CA 1
ATOM 637 C C . GLU A 1 79 ? -0.479 -5.567 8.359 1.00 94.12 79 GLU A C 1
ATOM 639 O O . GLU A 1 79 ? -1.190 -4.879 9.099 1.00 94.12 79 GLU A O 1
ATOM 644 N N . ILE A 1 80 ? 0.365 -5.009 7.489 1.00 93.31 80 ILE A N 1
ATOM 645 C CA . ILE A 1 80 ? 0.539 -3.559 7.361 1.00 93.31 80 ILE A CA 1
ATOM 646 C C . ILE A 1 80 ? -0.752 -2.913 6.853 1.00 93.31 80 ILE A C 1
ATOM 648 O O . ILE A 1 80 ? -1.224 -1.940 7.444 1.00 93.31 80 ILE A O 1
ATOM 652 N N . LEU A 1 81 ? -1.365 -3.462 5.802 1.00 95.19 81 LEU A N 1
ATOM 653 C CA . LEU A 1 81 ? -2.632 -2.954 5.270 1.00 95.19 81 LEU A CA 1
ATOM 654 C C . LEU A 1 81 ? -3.759 -3.034 6.305 1.00 95.19 81 LEU A C 1
ATOM 656 O O . LEU A 1 81 ? -4.565 -2.108 6.410 1.00 95.19 81 LEU A O 1
ATOM 660 N N . GLU A 1 82 ? -3.793 -4.090 7.119 1.00 95.19 82 GLU A N 1
ATOM 661 C CA . GLU A 1 82 ? -4.750 -4.199 8.216 1.00 95.19 82 GLU A CA 1
ATOM 662 C C . GLU A 1 82 ? -4.553 -3.100 9.262 1.00 95.19 82 GLU A C 1
ATOM 664 O O . GLU A 1 82 ? -5.538 -2.502 9.702 1.00 95.19 82 GLU A O 1
ATOM 669 N N . ARG A 1 83 ? -3.310 -2.779 9.626 1.00 92.25 83 ARG A N 1
ATOM 670 C CA . ARG A 1 83 ? -3.016 -1.680 10.557 1.00 92.25 83 ARG A CA 1
ATOM 671 C C . ARG A 1 83 ? -3.417 -0.328 9.977 1.00 92.25 83 ARG A C 1
ATOM 673 O O . ARG A 1 83 ? -4.108 0.429 10.652 1.00 92.25 83 ARG A O 1
ATOM 680 N N . ILE A 1 84 ? -3.084 -0.065 8.711 1.00 92.88 84 ILE A N 1
ATOM 681 C CA . ILE A 1 84 ? -3.473 1.172 8.013 1.00 92.88 84 ILE A CA 1
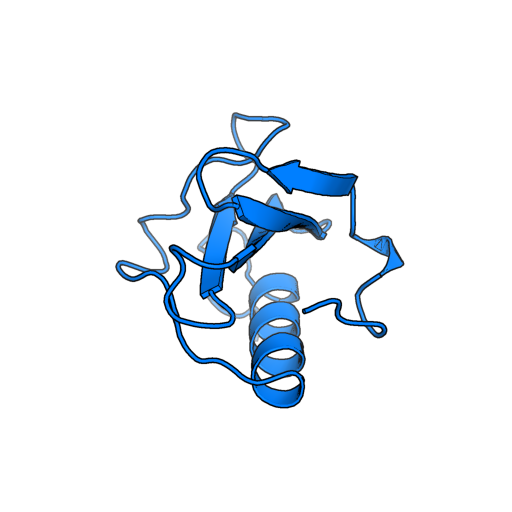ATOM 682 C C . ILE A 1 84 ? -4.999 1.321 7.978 1.00 92.88 84 ILE A C 1
ATOM 684 O O . ILE A 1 84 ? -5.519 2.410 8.212 1.00 92.88 84 ILE A O 1
ATOM 688 N N . SER A 1 85 ? -5.734 0.226 7.756 1.00 93.69 85 SER A N 1
ATOM 689 C CA . SER A 1 85 ? -7.204 0.239 7.712 1.00 93.69 85 SER A CA 1
ATOM 690 C C . SER A 1 85 ? -7.872 0.600 9.049 1.00 93.69 85 SER A C 1
ATOM 692 O O . SER A 1 85 ? -9.066 0.893 9.075 1.00 93.69 85 SER A O 1
ATOM 694 N N . ARG A 1 86 ? -7.112 0.572 10.153 1.00 91.50 86 ARG A N 1
ATOM 695 C CA . ARG A 1 86 ? -7.561 0.846 11.528 1.00 91.50 86 ARG A CA 1
ATOM 696 C C . ARG A 1 86 ? -6.976 2.135 12.113 1.00 91.50 86 ARG A C 1
ATOM 698 O O . ARG A 1 86 ? -7.131 2.377 13.308 1.00 91.50 86 ARG A O 1
ATOM 705 N N . LEU A 1 87 ? -6.277 2.936 11.309 1.00 87.94 87 LEU A N 1
ATOM 706 C CA . LEU A 1 87 ? -5.821 4.258 11.732 1.00 87.94 87 LEU A CA 1
ATOM 707 C C . LEU A 1 87 ? -7.030 5.182 11.948 1.00 87.94 87 LEU A C 1
ATOM 709 O O . LEU A 1 87 ? -7.907 5.246 11.084 1.00 87.94 87 LEU A O 1
ATOM 713 N N . GLY A 1 88 ? -7.059 5.883 13.079 1.00 77.75 88 GLY A N 1
ATOM 714 C CA . GLY A 1 88 ? -7.975 6.987 13.359 1.00 77.75 88 GLY A CA 1
ATOM 715 C C . GLY A 1 88 ? -7.514 8.295 12.706 1.00 77.75 88 GLY A C 1
ATOM 716 O O . GLY A 1 88 ? -6.451 8.347 12.090 1.00 77.75 88 GLY A O 1
ATOM 717 N N . GLU A 1 89 ? -8.289 9.375 12.858 1.00 65.75 89 GLU A N 1
ATOM 718 C CA . GLU A 1 89 ? -7.984 10.693 12.255 1.00 65.75 89 GLU A CA 1
ATOM 719 C C . GLU A 1 89 ? -6.645 11.297 12.725 1.00 65.75 89 GLU A C 1
ATOM 721 O O . GLU A 1 89 ? -6.085 12.151 12.047 1.00 65.75 89 GLU A O 1
ATOM 726 N N . ASP A 1 90 ? -6.114 10.873 13.878 1.00 66.25 90 ASP A N 1
ATOM 727 C CA . ASP A 1 90 ? -4.785 11.257 14.371 1.00 66.25 90 ASP A CA 1
ATOM 728 C C . ASP A 1 90 ? -3.681 10.247 14.008 1.00 66.25 90 ASP A C 1
ATOM 730 O O . ASP A 1 90 ? -2.616 10.256 14.632 1.00 66.25 90 ASP A O 1
ATOM 734 N N . GLY A 1 91 ? -3.969 9.344 13.061 1.00 60.81 91 GLY A N 1
ATOM 735 C CA . GLY A 1 91 ? -3.135 8.239 12.579 1.00 60.81 91 GLY A CA 1
ATOM 736 C C . GLY A 1 91 ? -2.525 7.367 13.673 1.00 60.81 91 GLY A C 1
ATOM 737 O O . GLY A 1 91 ? -1.438 6.806 13.521 1.00 60.81 91 GLY A O 1
ATOM 738 N N . LYS A 1 92 ? -3.247 7.224 14.785 1.00 63.44 92 LYS A N 1
ATOM 739 C CA . LYS A 1 92 ? -3.037 6.152 15.758 1.00 63.44 92 LYS A CA 1
ATOM 740 C C . LYS A 1 92 ? -4.023 5.030 15.501 1.00 63.44 92 LYS A C 1
ATOM 742 O O . LYS A 1 92 ? -5.095 5.255 14.958 1.00 63.44 92 LYS A O 1
ATOM 747 N N . GLU A 1 93 ? -3.661 3.821 15.904 1.00 61.69 93 GLU A N 1
ATOM 748 C CA . GLU A 1 93 ? -4.589 2.693 15.866 1.00 61.69 93 GLU A CA 1
ATOM 749 C C . GLU A 1 93 ? -5.783 2.991 16.790 1.00 61.69 93 GLU A C 1
ATOM 751 O O . GLU A 1 93 ? -5.600 3.223 17.992 1.00 61.69 93 GLU A O 1
ATOM 756 N N . ASP A 1 94 ? -6.995 2.996 16.229 1.00 58.28 94 ASP A N 1
ATOM 757 C CA . ASP A 1 94 ? -8.224 3.104 17.014 1.00 58.28 94 ASP A CA 1
ATOM 758 C C . ASP A 1 94 ? -8.327 1.871 17.930 1.00 58.28 94 ASP A C 1
ATOM 760 O O . ASP A 1 94 ? -8.372 0.728 17.464 1.00 58.28 94 ASP A O 1
ATOM 764 N N . SER A 1 95 ? -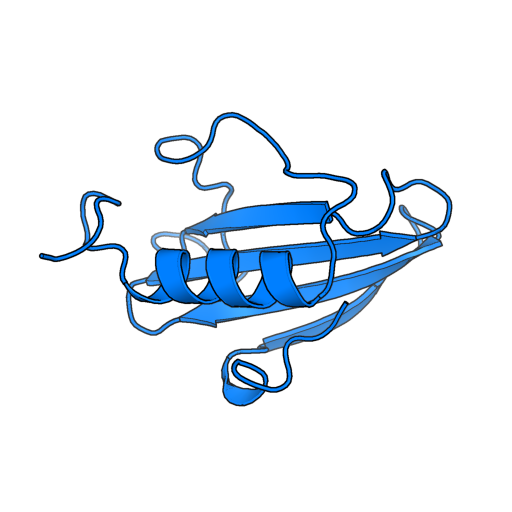8.285 2.110 19.247 1.00 56.12 95 SER A N 1
ATOM 765 C CA . SER A 1 95 ? -8.317 1.076 20.300 1.00 56.12 95 SER A CA 1
ATOM 766 C C . SER A 1 95 ? -9.713 0.520 20.569 1.00 56.12 95 SER A C 1
ATOM 768 O O . SER A 1 95 ? -10.681 1.313 20.584 1.00 56.12 95 SER A O 1
#

Radius of gyration: 12.48 Å; Cα contacts (8 Å, |Δi|>4): 183; chains: 1; bounding box: 27×29×37 Å